Protein AF-A0A5K1AUZ1-F1 (afdb_monomer)

Radius of gyration: 12.66 Å; Cα contacts (8 Å, |Δi|>4): 87; chains: 1; bounding box: 32×24×28 Å

Organism: NCBI:txid210225

InterPro domains:
  IPR004159 Putative S-adenosyl-L-methionine-dependent methyltransferase [PF03141] (1-69)
  IPR004159 Putative S-adenosyl-L-methionine-dependent methyltransferase [PTHR10108] (1-67)
  IPR029063 S-adenosyl-L-methionine-dependent methyltransferase superfamily [SSF53335] (3-49)

Structure (mmCIF, N/CA/C/O backbone):
data_AF-A0A5K1AUZ1-F1
#
_entry.id   AF-A0A5K1AUZ1-F1
#
loop_
_atom_site.group_PDB
_atom_site.id
_atom_site.type_symbol
_atom_site.label_atom_id
_atom_site.label_alt_id
_atom_site.label_comp_id
_atom_site.label_asym_id
_atom_site.label_entity_id
_atom_site.label_seq_id
_atom_site.pdbx_PDB_ins_code
_atom_site.Cartn_x
_atom_site.Cartn_y
_atom_site.Cartn_z
_atom_site.occupancy
_atom_site.B_iso_or_equiv
_atom_site.auth_seq_id
_atom_site.auth_comp_id
_atom_site.auth_asym_id
_atom_site.auth_atom_id
_atom_site.pdbx_PDB_model_num
ATOM 1 N N . GLY A 1 1 ? 11.833 0.429 12.113 1.00 51.47 1 GLY A N 1
ATOM 2 C CA . GLY A 1 1 ? 11.628 0.286 10.666 1.00 51.47 1 GLY A CA 1
ATOM 3 C C . GLY A 1 1 ? 10.150 0.396 10.410 1.00 51.47 1 GLY A C 1
ATOM 4 O O . GLY A 1 1 ? 9.379 -0.099 11.222 1.00 51.47 1 GLY A O 1
ATOM 5 N N . THR A 1 2 ? 9.733 1.094 9.359 1.00 66.75 2 THR A N 1
ATOM 6 C CA . THR A 1 2 ? 8.324 1.097 8.955 1.00 66.75 2 THR A CA 1
ATOM 7 C C . THR A 1 2 ? 8.029 -0.269 8.338 1.00 66.75 2 THR A C 1
ATOM 9 O O . THR A 1 2 ? 8.666 -0.620 7.345 1.00 66.75 2 THR A O 1
ATOM 12 N N . TYR A 1 3 ? 7.097 -1.041 8.908 1.00 78.06 3 TYR A N 1
ATOM 13 C CA . TYR A 1 3 ? 6.750 -2.403 8.458 1.00 78.06 3 TYR A CA 1
ATOM 14 C C . TYR A 1 3 ? 6.526 -2.510 6.938 1.00 78.06 3 TYR A C 1
ATOM 16 O O . TYR A 1 3 ? 6.877 -3.510 6.318 1.00 78.06 3 TYR A O 1
ATOM 24 N N . PHE A 1 4 ? 6.002 -1.446 6.326 1.00 83.94 4 PHE A N 1
ATOM 25 C CA . PHE A 1 4 ? 5.778 -1.343 4.886 1.00 83.94 4 PHE A CA 1
ATOM 26 C C . PHE A 1 4 ? 7.075 -1.463 4.061 1.00 83.94 4 PHE A C 1
ATOM 28 O O . PHE A 1 4 ? 7.101 -2.171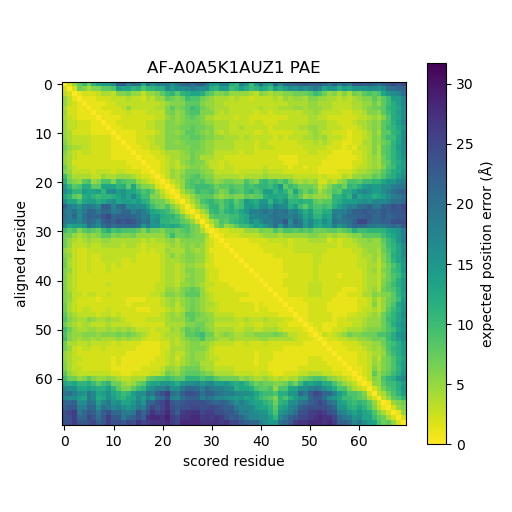 3.062 1.00 83.94 4 PHE A O 1
ATOM 35 N N . ILE A 1 5 ? 8.172 -0.829 4.494 1.00 85.81 5 ILE A N 1
ATOM 36 C CA . ILE A 1 5 ? 9.467 -0.854 3.783 1.00 85.81 5 ILE A CA 1
ATOM 37 C C . ILE A 1 5 ? 10.121 -2.234 3.907 1.00 85.81 5 ILE A C 1
ATOM 39 O O . ILE A 1 5 ? 10.727 -2.742 2.965 1.00 85.81 5 ILE A O 1
ATOM 43 N N . GLU A 1 6 ? 10.001 -2.861 5.077 1.00 90.00 6 GLU A N 1
ATOM 44 C CA . GLU A 1 6 ? 10.528 -4.210 5.301 1.00 90.00 6 GLU A CA 1
ATOM 45 C C . GLU A 1 6 ? 9.795 -5.237 4.429 1.00 90.00 6 GLU A C 1
ATOM 47 O O . GLU A 1 6 ? 10.435 -6.104 3.830 1.00 90.00 6 GLU A O 1
ATOM 52 N N . ALA A 1 7 ? 8.475 -5.092 4.282 1.00 88.75 7 ALA A N 1
ATOM 53 C CA . ALA A 1 7 ? 7.676 -5.925 3.393 1.00 88.75 7 ALA A CA 1
ATOM 54 C C . ALA A 1 7 ? 7.908 -5.628 1.902 1.00 88.75 7 ALA A C 1
ATOM 56 O O . ALA A 1 7 ? 7.948 -6.567 1.102 1.00 88.75 7 ALA A O 1
ATOM 57 N N . ASP A 1 8 ? 8.110 -4.363 1.518 1.00 89.31 8 ASP A N 1
ATOM 58 C CA . ASP A 1 8 ? 8.421 -3.979 0.136 1.00 89.31 8 ASP A CA 1
ATOM 59 C C . ASP A 1 8 ? 9.648 -4.737 -0.394 1.00 89.31 8 ASP A C 1
ATOM 61 O O . ASP A 1 8 ? 9.605 -5.296 -1.492 1.00 89.31 8 ASP A O 1
ATOM 65 N N . ARG A 1 9 ? 10.704 -4.871 0.418 1.00 89.56 9 ARG A N 1
ATOM 66 C CA . ARG A 1 9 ? 11.929 -5.599 0.039 1.00 89.56 9 ARG A CA 1
ATOM 67 C C . ARG A 1 9 ? 11.700 -7.078 -0.286 1.00 89.56 9 ARG A C 1
ATOM 69 O O . ARG A 1 9 ? 12.516 -7.672 -0.988 1.00 89.56 9 ARG A O 1
ATOM 76 N N . LEU A 1 10 ? 10.631 -7.678 0.237 1.00 90.81 10 LEU A N 1
ATOM 77 C CA . LEU A 1 10 ? 10.284 -9.087 0.022 1.00 90.81 10 LEU A CA 1
ATOM 78 C C . LEU A 1 10 ? 9.271 -9.273 -1.114 1.00 90.81 10 LEU A C 1
ATOM 80 O O . LEU A 1 10 ? 9.231 -10.331 -1.749 1.00 90.81 10 LEU A O 1
ATOM 84 N N . LEU A 1 11 ? 8.441 -8.263 -1.374 1.00 91.50 11 LEU A N 1
ATOM 85 C CA . LEU A 1 11 ? 7.383 -8.343 -2.368 1.00 91.50 11 LEU A CA 1
ATOM 86 C C . LEU A 1 11 ? 7.951 -8.181 -3.786 1.00 91.50 11 LEU A C 1
ATOM 88 O O . LEU A 1 11 ? 8.610 -7.190 -4.107 1.00 91.50 11 LEU A O 1
ATOM 92 N N . ARG A 1 12 ? 7.667 -9.154 -4.660 1.00 92.19 12 ARG A N 1
ATOM 93 C CA . ARG A 1 12 ? 8.054 -9.095 -6.079 1.00 92.19 12 ARG A CA 1
ATOM 94 C C . ARG A 1 12 ? 7.268 -8.007 -6.832 1.00 92.19 12 ARG A C 1
ATOM 96 O O . ARG A 1 12 ? 6.113 -7.760 -6.475 1.00 92.19 12 ARG A O 1
ATOM 103 N N . PRO A 1 13 ? 7.843 -7.403 -7.892 1.00 91.81 13 PRO A N 1
ATOM 104 C CA . PRO A 1 13 ? 7.131 -6.467 -8.765 1.00 91.81 13 PRO A CA 1
ATOM 105 C C . PRO A 1 13 ? 5.794 -7.033 -9.256 1.00 91.81 13 PRO A C 1
ATOM 107 O O . PRO A 1 13 ? 5.696 -8.219 -9.581 1.00 91.81 13 PRO A O 1
ATOM 110 N N . GLY A 1 14 ? 4.755 -6.196 -9.277 1.00 91.19 14 GLY A N 1
ATOM 111 C CA . GLY A 1 14 ? 3.389 -6.602 -9.625 1.00 91.19 14 GLY A CA 1
ATOM 112 C C . GLY A 1 14 ? 2.639 -7.393 -8.545 1.00 91.19 14 GLY A C 1
ATOM 113 O O . GLY A 1 14 ? 1.471 -7.719 -8.759 1.00 91.19 14 GLY A O 1
ATOM 114 N N . GLY A 1 15 ? 3.274 -7.704 -7.409 1.00 93.06 15 GLY A N 1
ATOM 115 C CA . GLY A 1 15 ? 2.632 -8.329 -6.253 1.00 93.06 15 GLY A CA 1
ATOM 116 C C . GLY A 1 15 ? 1.691 -7.383 -5.503 1.00 93.06 15 GLY A C 1
ATOM 117 O 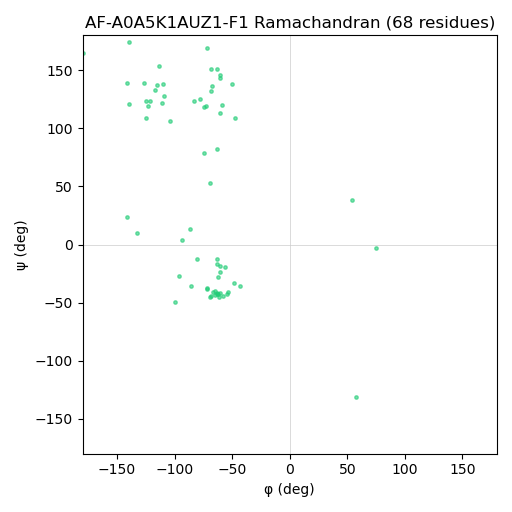O . GLY A 1 15 ? 1.698 -6.172 -5.721 1.00 93.06 15 GLY A O 1
ATOM 118 N N . TYR A 1 16 ? 0.900 -7.942 -4.588 1.00 94.31 16 TYR A N 1
ATOM 119 C CA . TYR A 1 16 ? -0.083 -7.197 -3.802 1.00 94.31 16 TYR A CA 1
ATOM 120 C C . TYR A 1 16 ? 0.341 -7.102 -2.339 1.00 94.31 16 TYR A C 1
ATOM 122 O O . TYR A 1 16 ? 0.810 -8.081 -1.756 1.00 94.31 16 TYR A O 1
ATOM 130 N N . PHE A 1 17 ? 0.156 -5.926 -1.754 1.00 93.00 17 PHE A N 1
ATOM 131 C CA . PHE A 1 17 ? 0.340 -5.668 -0.336 1.00 93.00 17 PHE A CA 1
ATOM 132 C C . PHE A 1 17 ? -1.025 -5.403 0.293 1.00 93.00 17 PHE A C 1
ATOM 134 O O . PHE A 1 17 ? -1.751 -4.513 -0.146 1.00 93.00 17 PHE A O 1
ATOM 141 N N . VAL A 1 18 ? -1.387 -6.216 1.285 1.00 92.31 18 VAL A N 1
ATOM 142 C CA . VAL A 1 18 ? -2.715 -6.214 1.903 1.00 92.31 18 VAL A CA 1
ATOM 143 C C . VAL A 1 18 ? -2.560 -5.933 3.389 1.00 92.31 18 VAL A C 1
ATOM 145 O O . VAL A 1 18 ? -1.852 -6.663 4.082 1.00 92.31 18 VAL A O 1
ATOM 148 N N . ILE A 1 19 ? -3.235 -4.896 3.880 1.00 87.94 19 ILE A N 1
ATOM 149 C CA . ILE A 1 19 ? -3.371 -4.623 5.314 1.00 87.94 19 ILE A CA 1
ATOM 150 C C . ILE A 1 19 ? -4.851 -4.718 5.668 1.00 87.94 19 ILE A C 1
ATOM 152 O O . ILE A 1 19 ? -5.688 -4.135 4.989 1.00 87.94 19 ILE A O 1
ATOM 156 N N . SER A 1 20 ? -5.160 -5.426 6.752 1.00 86.50 20 SER A N 1
ATOM 157 C CA . SER A 1 20 ? -6.488 -5.444 7.362 1.00 86.50 20 SER A CA 1
ATOM 158 C C . SER A 1 20 ? -6.374 -5.009 8.821 1.00 86.50 20 SER A C 1
ATOM 160 O O . SER A 1 20 ? -5.691 -5.668 9.605 1.00 86.50 20 SER A O 1
ATOM 162 N N . GLY A 1 21 ? -7.033 -3.917 9.198 1.00 81.12 21 GLY A N 1
ATOM 163 C CA . GLY A 1 21 ? -7.015 -3.391 10.558 1.00 81.12 21 GLY A CA 1
ATOM 164 C C . GLY A 1 21 ? -7.864 -2.127 10.740 1.00 81.12 21 GLY A C 1
ATOM 165 O O . GLY A 1 21 ? -8.236 -1.478 9.762 1.00 81.12 21 GLY A O 1
ATOM 166 N N . PRO A 1 22 ? -8.160 -1.750 11.997 1.00 67.62 22 PRO A N 1
ATOM 167 C CA . PRO A 1 22 ? -9.031 -0.615 12.322 1.00 67.62 22 PRO A CA 1
ATOM 168 C C . PRO A 1 22 ? -8.519 0.732 11.788 1.00 67.62 22 PRO A C 1
ATOM 170 O O . PRO A 1 22 ? -9.303 1.656 11.631 1.00 67.62 22 PRO A O 1
ATOM 173 N N . ALA A 1 23 ? -7.231 0.832 11.448 1.00 63.44 23 ALA A N 1
ATOM 174 C CA . ALA A 1 23 ? -6.620 2.033 10.882 1.00 63.44 23 ALA A CA 1
ATOM 175 C C . ALA A 1 23 ? -7.179 2.447 9.502 1.00 63.44 23 ALA A C 1
ATOM 177 O O . ALA A 1 23 ? -6.947 3.571 9.081 1.00 63.44 23 ALA A O 1
ATOM 178 N N . VAL A 1 24 ? -7.890 1.573 8.776 1.00 62.41 24 VAL A N 1
ATOM 179 C CA . VAL A 1 24 ? -8.389 1.874 7.416 1.00 62.41 24 VAL A CA 1
ATOM 180 C C . VAL A 1 24 ? -9.743 2.603 7.427 1.00 62.41 24 VAL A C 1
ATOM 182 O O . VAL A 1 24 ? -9.984 3.458 6.578 1.00 62.41 24 VAL A O 1
ATOM 185 N N . GLN A 1 25 ? -10.625 2.279 8.378 1.00 64.81 25 GLN A N 1
ATOM 186 C CA . GLN A 1 25 ? -11.994 2.818 8.462 1.00 64.81 25 GLN A CA 1
ATOM 187 C C . GLN A 1 25 ? -12.400 3.302 9.863 1.00 64.81 25 GLN A C 1
ATOM 189 O O . GLN A 1 25 ? -13.570 3.599 10.089 1.00 64.81 25 GLN A O 1
ATOM 194 N N . GLY A 1 26 ? -11.464 3.388 10.811 1.00 60.62 26 GLY A N 1
ATOM 195 C CA . GLY A 1 26 ? -11.739 3.917 12.145 1.00 60.62 26 GLY A CA 1
ATOM 196 C C . GLY A 1 26 ? -12.223 5.370 12.107 1.00 60.62 26 GLY A C 1
ATOM 197 O O . GLY A 1 26 ? -11.743 6.174 11.310 1.00 60.62 26 GLY A O 1
ATOM 198 N N . ASP A 1 27 ? -13.153 5.709 13.007 1.00 56.16 27 ASP A N 1
ATOM 199 C CA . ASP A 1 27 ? -13.760 7.047 13.144 1.00 56.16 27 ASP A CA 1
ATOM 200 C C .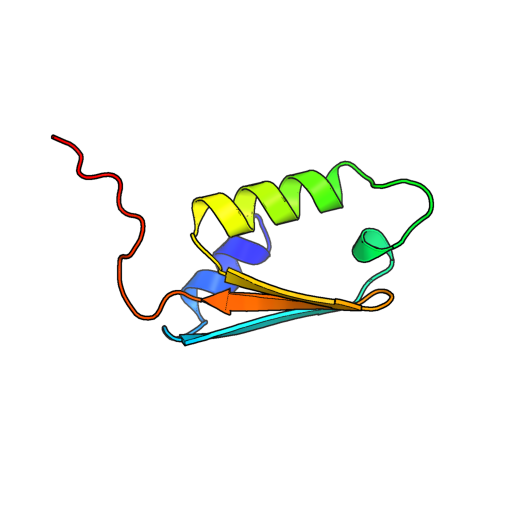 ASP A 1 27 ? -12.730 8.174 13.357 1.00 56.16 27 ASP A C 1
ATOM 202 O O . ASP A 1 27 ? -13.004 9.342 13.082 1.00 56.16 27 ASP A O 1
ATOM 206 N N . ASN A 1 28 ? -11.521 7.816 13.791 1.00 55.19 28 ASN A N 1
ATOM 207 C CA . ASN A 1 28 ? -10.341 8.655 13.715 1.00 55.19 28 ASN A CA 1
ATOM 208 C C . ASN A 1 28 ? -9.483 8.122 12.569 1.00 55.19 28 ASN A C 1
ATOM 210 O O . ASN A 1 28 ? -8.859 7.072 12.709 1.00 55.19 28 ASN A O 1
ATOM 214 N N . GLN A 1 29 ? -9.435 8.831 11.438 1.00 59.88 29 GLN A N 1
ATOM 215 C CA . GLN A 1 29 ? -8.362 8.649 10.457 1.00 59.88 29 GLN A CA 1
ATOM 216 C C . GLN A 1 29 ? -7.048 9.040 11.141 1.00 59.88 29 GLN A C 1
ATOM 218 O O . GLN A 1 29 ? -6.595 10.185 11.089 1.00 59.88 29 GLN A O 1
ATOM 223 N N . ASP A 1 30 ? -6.514 8.082 11.889 1.00 69.12 30 ASP A N 1
ATOM 224 C CA . ASP A 1 30 ? -5.341 8.216 12.725 1.00 69.12 30 ASP A CA 1
ATOM 225 C C . ASP A 1 30 ? -4.136 8.536 11.836 1.00 69.12 30 ASP A C 1
ATOM 227 O O . ASP A 1 30 ? -4.083 8.157 10.661 1.00 69.12 30 ASP A O 1
ATOM 231 N N . LYS A 1 31 ? -3.153 9.254 12.395 1.00 71.19 31 LYS A N 1
ATOM 232 C CA . LYS A 1 31 ? -1.879 9.574 11.721 1.00 71.19 31 LYS A CA 1
ATOM 233 C C . LYS A 1 31 ? -1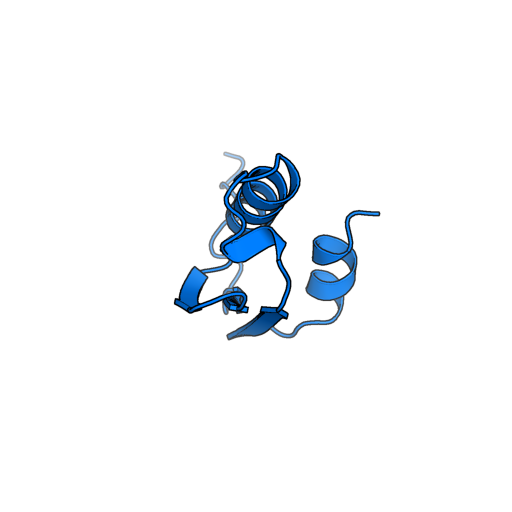.302 8.366 10.978 1.00 71.19 31 LYS A C 1
ATOM 235 O O . LYS A 1 31 ? -0.826 8.520 9.861 1.00 71.19 31 LYS A O 1
ATOM 240 N N . ASP A 1 32 ? -1.474 7.177 11.544 1.00 79.00 32 ASP A N 1
ATOM 241 C CA . ASP A 1 32 ? -1.072 5.892 10.982 1.00 79.00 32 ASP A CA 1
ATOM 242 C C . ASP A 1 32 ? -1.614 5.642 9.562 1.00 79.00 32 ASP A C 1
ATOM 244 O O . ASP A 1 32 ? -0.872 5.163 8.706 1.00 79.00 32 ASP A O 1
ATOM 248 N N . TRP A 1 33 ? -2.873 5.988 9.261 1.00 82.19 33 TRP A N 1
ATOM 249 C CA . TRP A 1 33 ? -3.431 5.839 7.909 1.00 82.19 33 TRP A CA 1
ATOM 250 C C . TRP A 1 33 ? -2.789 6.799 6.915 1.00 82.19 33 TRP A C 1
ATOM 252 O O . TRP A 1 33 ? -2.422 6.408 5.805 1.00 82.19 33 TRP A O 1
ATOM 262 N N . THR A 1 34 ? -2.632 8.057 7.329 1.00 84.62 34 THR A N 1
ATOM 263 C CA . THR A 1 34 ? -2.007 9.092 6.498 1.00 84.62 34 THR A CA 1
ATOM 264 C C . THR A 1 34 ? -0.551 8.731 6.208 1.00 84.62 34 THR A C 1
ATOM 266 O O . THR A 1 34 ? -0.111 8.822 5.062 1.00 84.62 34 THR A O 1
ATOM 269 N N . ASP A 1 35 ? 0.171 8.243 7.215 1.00 86.12 35 ASP A N 1
ATOM 270 C CA . ASP A 1 35 ? 1.561 7.810 7.093 1.00 86.12 35 ASP A CA 1
ATOM 271 C C . ASP A 1 35 ? 1.683 6.566 6.197 1.00 86.12 35 ASP A C 1
ATOM 273 O O . ASP A 1 35 ? 2.572 6.505 5.344 1.00 86.12 35 ASP A O 1
ATOM 277 N N . LEU A 1 36 ? 0.765 5.597 6.314 1.00 86.88 36 LEU A N 1
ATOM 278 C CA . LEU A 1 36 ? 0.715 4.428 5.426 1.00 86.88 36 LEU A CA 1
ATOM 279 C C . LEU A 1 36 ? 0.477 4.828 3.967 1.00 86.88 36 LEU A C 1
ATOM 281 O O . LEU A 1 36 ? 1.181 4.338 3.082 1.00 86.88 36 LEU A O 1
ATOM 285 N N . GLN A 1 37 ? -0.471 5.732 3.710 1.00 87.38 37 GLN A N 1
ATOM 286 C CA . GLN A 1 37 ? -0.729 6.252 2.365 1.00 87.38 37 GLN A CA 1
ATOM 287 C C . GLN A 1 37 ? 0.478 7.021 1.818 1.00 87.38 37 GLN A C 1
ATOM 289 O O . GLN A 1 37 ? 0.852 6.827 0.662 1.00 87.38 37 GLN A O 1
ATOM 294 N N . ALA A 1 38 ? 1.136 7.838 2.647 1.00 89.06 38 ALA A N 1
ATOM 295 C CA . ALA A 1 38 ? 2.327 8.583 2.249 1.00 89.06 38 ALA A CA 1
ATOM 296 C C . ALA A 1 38 ? 3.489 7.651 1.867 1.00 89.06 38 ALA A C 1
ATOM 298 O O . ALA A 1 38 ? 4.150 7.875 0.851 1.00 89.06 38 ALA A O 1
ATOM 299 N N . VAL A 1 39 ? 3.714 6.579 2.635 1.00 89.56 39 VAL A N 1
ATOM 300 C CA . VAL A 1 39 ? 4.755 5.581 2.336 1.00 89.56 39 VAL A CA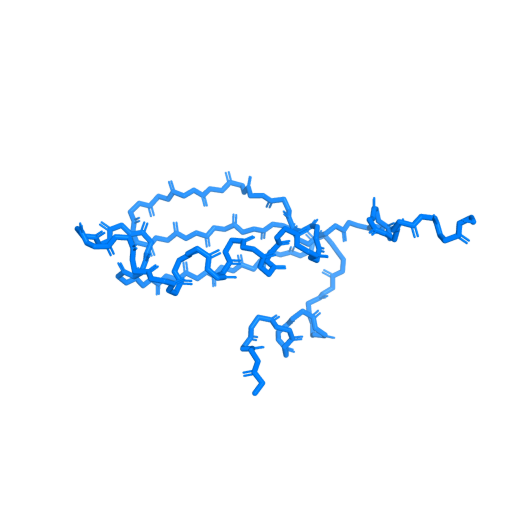 1
ATOM 301 C C . VAL A 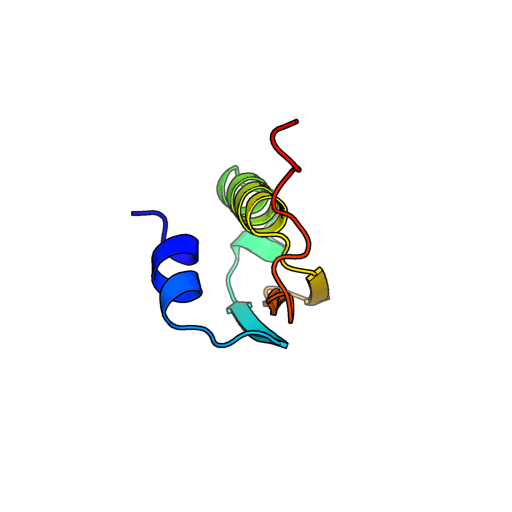1 39 ? 4.409 4.769 1.089 1.00 89.56 39 VAL A C 1
ATOM 303 O O . VAL A 1 39 ? 5.269 4.598 0.225 1.00 89.56 39 VAL A O 1
ATOM 306 N N . ALA A 1 40 ? 3.162 4.309 0.957 1.00 90.56 40 ALA A N 1
ATOM 307 C CA . ALA A 1 40 ? 2.707 3.596 -0.235 1.00 90.56 40 ALA A CA 1
ATOM 308 C C . ALA A 1 40 ? 2.890 4.456 -1.497 1.00 90.56 40 ALA A C 1
ATOM 310 O O . ALA A 1 40 ? 3.429 3.983 -2.498 1.00 90.56 40 ALA A O 1
ATOM 311 N N . HIS A 1 41 ? 2.530 5.739 -1.423 1.00 89.12 41 HIS A N 1
ATOM 312 C CA . HIS A 1 41 ? 2.721 6.695 -2.509 1.00 89.12 41 HIS A CA 1
ATOM 313 C C . HIS A 1 41 ? 4.206 6.938 -2.821 1.00 89.12 41 HIS A C 1
ATOM 315 O O . HIS A 1 41 ? 4.592 6.933 -3.986 1.00 89.12 41 HIS A O 1
ATOM 321 N N . ALA A 1 42 ? 5.064 7.095 -1.807 1.00 88.44 42 ALA A N 1
ATOM 322 C CA . ALA A 1 42 ? 6.507 7.279 -2.001 1.00 88.44 42 ALA A CA 1
ATOM 323 C C . ALA A 1 42 ? 7.188 6.069 -2.672 1.00 88.44 42 ALA A C 1
ATOM 325 O O . ALA A 1 42 ? 8.190 6.232 -3.365 1.00 88.44 42 ALA A O 1
ATOM 326 N N . LEU A 1 43 ? 6.636 4.867 -2.486 1.00 88.50 43 LEU A N 1
ATOM 327 C CA . LEU A 1 43 ? 7.078 3.628 -3.135 1.00 88.50 43 LEU A CA 1
ATOM 328 C C . LEU A 1 43 ? 6.296 3.314 -4.425 1.00 88.50 43 LEU A C 1
ATOM 330 O O . LEU A 1 43 ? 6.502 2.267 -5.038 1.00 88.50 43 LEU A O 1
ATOM 334 N N . CYS A 1 44 ? 5.392 4.206 -4.833 1.00 90.56 44 CYS A N 1
ATOM 335 C CA . CYS A 1 44 ? 4.536 4.083 -6.010 1.00 90.56 44 CYS A CA 1
ATOM 336 C C . CYS A 1 44 ? 3.698 2.826 -6.113 1.00 90.56 44 CYS A C 1
ATOM 338 O O . CYS A 1 44 ? 3.456 2.276 -7.189 1.00 90.56 44 CYS A O 1
ATOM 340 N N . TYR A 1 45 ? 3.202 2.416 -4.962 1.00 92.50 45 TYR A N 1
ATOM 341 C CA . TYR A 1 45 ? 2.147 1.443 -4.891 1.00 92.50 45 TYR A CA 1
ATOM 342 C C . TYR A 1 45 ? 0.844 2.032 -5.441 1.00 92.50 45 TYR A C 1
ATOM 344 O O . TYR A 1 45 ? 0.424 3.130 -5.077 1.00 92.50 45 TYR A O 1
ATOM 352 N N . GLU A 1 46 ? 0.186 1.273 -6.306 1.00 92.44 46 GLU A N 1
ATOM 353 C CA . GLU A 1 46 ? -1.131 1.600 -6.845 1.00 92.44 46 GLU A CA 1
ATOM 354 C C . GLU A 1 46 ? -2.199 1.151 -5.842 1.00 92.44 46 GLU A C 1
ATOM 356 O O . GLU A 1 46 ? -2.235 -0.018 -5.459 1.00 92.44 46 GLU A O 1
ATOM 361 N N . LEU A 1 47 ? -3.065 2.060 -5.393 1.00 92.75 47 LEU A N 1
ATOM 362 C CA . LEU A 1 47 ? -4.191 1.710 -4.528 1.00 92.75 47 LEU A CA 1
ATOM 363 C C . LEU A 1 47 ? -5.282 1.015 -5.353 1.00 92.75 47 LEU A C 1
ATOM 365 O O . LEU A 1 47 ? -5.838 1.619 -6.266 1.00 92.75 47 LEU A O 1
ATOM 369 N N . ILE A 1 48 ? -5.597 -0.240 -5.022 1.00 95.19 48 ILE A N 1
ATOM 370 C CA . ILE A 1 48 ? -6.558 -1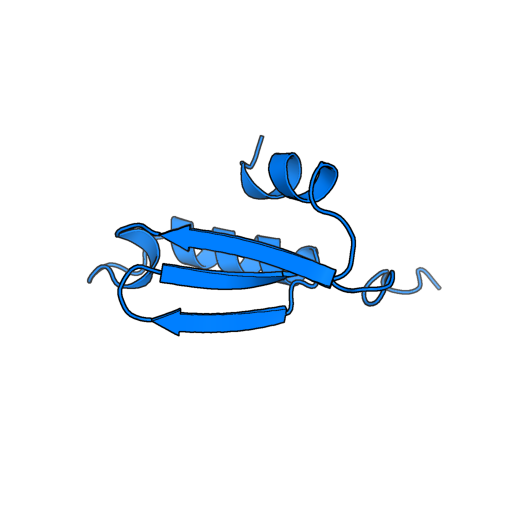.061 -5.776 1.00 95.19 48 ILE A CA 1
ATOM 371 C C . ILE A 1 48 ? -7.922 -1.074 -5.094 1.00 95.19 48 ILE A C 1
ATOM 373 O O . ILE A 1 48 ? -8.944 -0.865 -5.742 1.00 95.19 48 ILE A O 1
ATOM 377 N N . VAL A 1 49 ? -7.944 -1.339 -3.786 1.00 92.06 49 VAL A N 1
ATOM 378 C CA . VAL A 1 49 ? -9.181 -1.448 -3.002 1.00 92.06 49 VAL A CA 1
ATOM 379 C C . VAL A 1 49 ? -8.975 -0.825 -1.631 1.00 92.06 49 VAL A C 1
ATOM 381 O O . VAL A 1 49 ? -7.949 -1.049 -0.989 1.00 92.06 49 VAL A O 1
ATOM 384 N N . VAL A 1 50 ? -9.991 -0.098 -1.173 1.00 90.69 50 VAL A N 1
ATOM 385 C CA . VAL A 1 50 ? -10.222 0.204 0.241 1.00 90.69 50 VAL A CA 1
ATOM 386 C C . VAL A 1 50 ? -11.637 -0.259 0.551 1.00 90.69 50 VAL A C 1
ATOM 388 O O . VAL A 1 50 ? -12.600 0.324 0.057 1.00 90.69 50 VAL A O 1
ATOM 391 N N . GLU A 1 51 ? -11.768 -1.332 1.321 1.00 87.50 51 GLU A N 1
ATOM 392 C CA . GLU A 1 51 ? -13.059 -1.928 1.648 1.00 87.50 51 GLU A CA 1
ATOM 393 C C . GLU A 1 51 ? -13.085 -2.364 3.109 1.00 87.50 51 GLU A C 1
ATOM 395 O O . GLU A 1 51 ? -12.282 -3.186 3.559 1.00 87.50 51 GLU A O 1
ATOM 400 N N . GLY A 1 52 ? -14.029 -1.806 3.866 1.00 85.75 52 GLY A N 1
ATOM 401 C CA . GLY A 1 52 ? -14.091 -2.039 5.300 1.00 85.75 52 GLY A CA 1
ATOM 402 C C . GLY A 1 52 ? -12.782 -1.621 5.970 1.00 85.75 52 GLY A C 1
ATOM 403 O O . GLY A 1 52 ? -12.197 -0.581 5.679 1.00 85.75 52 GLY A O 1
ATOM 404 N N . ASN A 1 53 ? -12.268 -2.518 6.804 1.00 86.75 53 ASN A N 1
ATOM 405 C CA . ASN A 1 53 ? -10.972 -2.374 7.454 1.00 86.75 53 ASN A CA 1
ATOM 406 C C . ASN A 1 53 ? -9.798 -2.887 6.604 1.00 86.75 53 ASN A C 1
ATOM 408 O O . ASN A 1 53 ? -8.714 -3.086 7.141 1.00 86.75 53 ASN A O 1
ATOM 412 N N . THR A 1 54 ? -9.993 -3.154 5.310 1.00 89.12 54 THR A N 1
ATOM 413 C CA . THR A 1 54 ? -8.969 -3.736 4.434 1.00 89.12 54 THR A CA 1
ATOM 414 C C . THR A 1 54 ? -8.556 -2.768 3.338 1.00 89.12 54 THR A C 1
ATOM 416 O O . THR A 1 54 ? -9.386 -2.139 2.687 1.00 89.12 54 THR A O 1
ATOM 419 N N . VAL A 1 55 ? -7.254 -2.696 3.097 1.00 91.81 55 VAL A N 1
ATOM 420 C CA . VAL A 1 55 ? -6.650 -1.959 1.993 1.00 91.81 55 VAL A CA 1
ATOM 421 C C . VAL A 1 55 ? -5.740 -2.884 1.197 1.00 91.81 55 VAL A C 1
ATOM 423 O O . VAL A 1 55 ? -5.002 -3.701 1.756 1.00 91.81 55 VAL A O 1
ATOM 426 N N . ILE A 1 56 ? -5.806 -2.752 -0.124 1.00 94.00 56 ILE A N 1
ATOM 427 C CA . ILE A 1 56 ? -4.987 -3.504 -1.065 1.00 94.00 56 ILE A CA 1
ATOM 428 C C . ILE A 1 56 ? -4.256 -2.516 -1.956 1.00 94.00 56 ILE A C 1
ATOM 430 O O . ILE A 1 56 ? -4.883 -1.736 -2.678 1.00 94.00 56 ILE A O 1
ATOM 434 N N . TRP A 1 57 ? -2.934 -2.622 -1.966 1.00 94.50 57 TRP A N 1
ATOM 435 C CA . TRP A 1 57 ? -2.092 -1.950 -2.938 1.00 94.50 57 TRP A CA 1
ATOM 436 C C . TRP A 1 57 ? -1.385 -2.942 -3.854 1.00 94.50 57 TRP A C 1
ATOM 438 O O . TRP A 1 57 ? -1.087 -4.072 -3.461 1.00 94.50 57 TRP A O 1
ATOM 448 N N . ARG A 1 58 ? -1.047 -2.499 -5.061 1.00 94.56 58 ARG A N 1
ATOM 449 C CA . ARG A 1 58 ? -0.227 -3.240 -6.013 1.00 94.56 58 ARG A CA 1
ATOM 450 C C . ARG A 1 58 ? 1.144 -2.590 -6.142 1.00 94.56 58 ARG A C 1
ATOM 452 O O . ARG A 1 58 ? 1.250 -1.400 -6.420 1.00 94.56 58 ARG A O 1
ATOM 459 N N . LYS A 1 59 ? 2.193 -3.392 -5.975 1.00 92.88 59 LYS A N 1
ATOM 460 C CA . LYS A 1 59 ? 3.575 -2.967 -6.198 1.00 92.88 59 LYS A CA 1
ATOM 461 C C . LYS A 1 59 ? 3.796 -2.703 -7.693 1.00 92.88 59 LYS 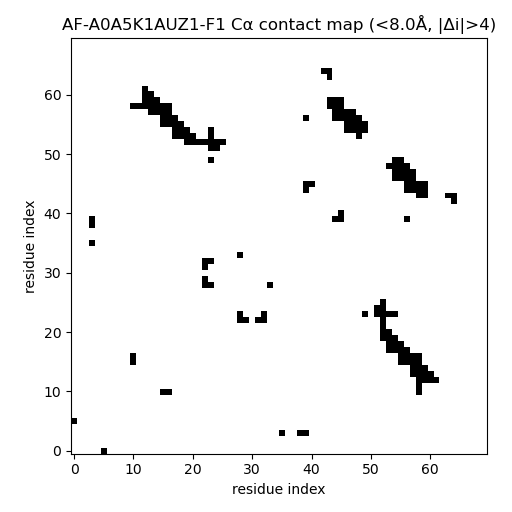A C 1
ATOM 463 O O . LYS A 1 59 ? 3.379 -3.542 -8.503 1.00 92.88 59 LYS A O 1
ATOM 468 N N . PRO A 1 60 ? 4.474 -1.611 -8.085 1.00 91.00 60 PRO A N 1
ATOM 469 C CA . PRO A 1 60 ? 4.721 -1.329 -9.491 1.00 91.00 60 PRO A CA 1
ATOM 470 C C . PRO A 1 60 ? 5.545 -2.456 -10.135 1.00 91.00 60 PRO A C 1
ATOM 472 O O . PRO A 1 60 ? 6.359 -3.121 -9.491 1.00 91.00 60 PRO A O 1
ATOM 475 N N . ALA A 1 61 ? 5.276 -2.726 -11.414 1.00 83.06 61 ALA A N 1
ATOM 476 C CA . ALA A 1 61 ? 5.955 -3.779 -12.177 1.00 83.06 61 ALA A CA 1
ATOM 477 C C . ALA A 1 61 ? 7.337 -3.346 -12.708 1.00 83.06 61 ALA A C 1
ATOM 479 O O . ALA A 1 61 ? 8.113 -4.185 -13.158 1.00 83.06 61 ALA A O 1
ATOM 480 N N . SER A 1 62 ? 7.632 -2.049 -12.656 1.00 74.88 62 SER A N 1
ATOM 481 C CA . SER A 1 62 ? 8.878 -1.414 -13.086 1.00 74.88 62 SER A CA 1
ATOM 482 C C . SER A 1 62 ? 9.273 -0.319 -12.092 1.00 74.88 62 SER A C 1
ATOM 484 O O . SER A 1 62 ? 8.491 0.003 -11.195 1.00 74.88 62 SER A O 1
ATOM 486 N N . ASP A 1 63 ? 10.449 0.287 -12.277 1.00 65.56 63 ASP A N 1
ATOM 487 C CA . ASP A 1 63 ? 10.915 1.477 -11.544 1.00 65.56 63 ASP A CA 1
ATOM 488 C C . ASP A 1 63 ? 10.101 2.732 -11.925 1.00 65.56 63 ASP A C 1
ATOM 490 O O . ASP A 1 63 ? 10.636 3.759 -12.334 1.00 65.56 63 ASP A O 1
ATOM 494 N N . ALA A 1 64 ? 8.774 2.642 -11.833 1.00 64.75 64 ALA A N 1
ATOM 495 C CA . ALA A 1 64 ? 7.817 3.608 -12.360 1.00 64.75 64 ALA A CA 1
ATOM 496 C C . ALA A 1 64 ? 7.916 4.996 -11.707 1.00 64.75 64 ALA A C 1
ATOM 498 O O . ALA A 1 64 ? 7.334 5.948 -12.218 1.00 64.75 64 ALA A O 1
ATOM 499 N N . CYS A 1 65 ? 8.647 5.112 -10.597 1.00 64.88 65 CYS A N 1
ATOM 500 C CA . CYS A 1 65 ? 8.707 6.321 -9.790 1.00 64.88 65 CYS A CA 1
ATOM 501 C C . CYS A 1 65 ? 10.073 6.662 -9.226 1.00 64.88 65 CYS A C 1
ATOM 503 O O . CYS A 1 65 ? 10.147 7.408 -8.253 1.00 64.88 65 CYS A O 1
ATOM 505 N N . LEU A 1 66 ? 11.164 6.188 -9.828 1.0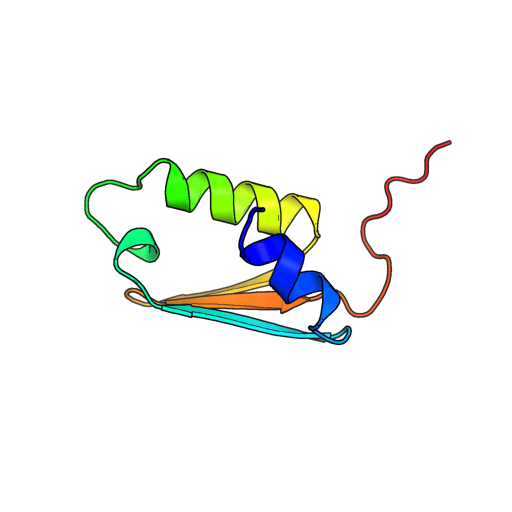0 56.66 66 LEU A N 1
ATOM 506 C CA . LEU A 1 66 ? 12.390 6.958 -9.661 1.00 56.66 66 LEU A CA 1
ATOM 507 C C . LEU A 1 66 ? 12.094 8.345 -10.253 1.00 56.66 66 LEU A C 1
ATOM 509 O O . LEU A 1 66 ? 11.862 8.426 -11.463 1.00 56.66 66 LEU A O 1
ATOM 513 N N . PRO A 1 67 ? 12.044 9.440 -9.463 1.00 52.22 67 PRO A N 1
ATOM 514 C CA . PRO A 1 67 ? 12.155 10.740 -10.086 1.00 52.22 67 PRO A CA 1
ATOM 515 C C . PRO A 1 67 ? 13.501 10.690 -10.800 1.00 52.22 67 PRO A C 1
ATOM 517 O O . PRO A 1 67 ? 14.522 10.422 -10.162 1.00 52.22 67 PRO A O 1
ATOM 520 N N . ASN A 1 68 ? 13.498 10.855 -12.124 1.00 45.75 68 ASN A N 1
ATOM 521 C CA . ASN A 1 68 ? 14.727 11.111 -12.858 1.00 45.75 68 ASN A CA 1
ATOM 522 C C . ASN A 1 68 ? 15.452 12.218 -12.092 1.00 45.75 68 ASN A C 1
ATOM 524 O O . ASN A 1 68 ? 14.968 13.350 -12.044 1.00 45.75 68 ASN A O 1
ATOM 528 N N . GLN A 1 69 ? 16.554 11.877 -11.427 1.00 46.97 69 GLN A N 1
ATOM 529 C CA . GLN A 1 69 ? 17.464 12.875 -10.893 1.00 46.97 69 GLN A CA 1
ATOM 530 C C . GLN A 1 69 ? 18.227 13.426 -12.095 1.00 46.97 69 GLN A C 1
ATOM 532 O O . GLN A 1 69 ? 19.326 12.969 -12.398 1.00 46.97 69 GLN A O 1
ATOM 537 N N . ASN A 1 70 ? 17.563 14.314 -12.835 1.00 38.50 70 ASN A N 1
ATOM 538 C CA . ASN A 1 70 ? 18.199 15.201 -13.799 1.00 38.50 70 ASN A CA 1
ATOM 539 C C . ASN A 1 70 ? 18.817 16.379 -13.049 1.00 38.50 70 ASN A C 1
ATOM 541 O O . ASN A 1 70 ? 18.098 16.966 -12.207 1.00 38.50 70 ASN A O 1
#

Mean predicted aligned error: 7.05 Å

pLDDT: mean 80.41, std 14.64, range [38.5, 95.19]

Foldseek 3Di:
DPVVVVVLVVAAAFGKDKDADCCLPPPDVDVVVVVVVVVCVQQPWAWDDRDDRMTMTTHHNDPPDPPPPD

Sequence (70 aa):
GTYFIEADRLLRPGGYFVISGPAVQGDNQDKDWTDLQAVAHALCYELIVVEGNTVIWRKPASDACLPNQN

Nearest PDB structures (foldseek):
  3zie-assembly1_A  TM=4.891E-01  e=4.111E-01  Archaeoglobus fulgidus
  3zih-assembly1_A  TM=5.817E-01  e=1.294E+00  Bacillus subtilis
  7e7i-assembly1_A  TM=5.035E-01  e=8.069E-01  Homo sapiens
  5akf-assembly3_A  TM=3.489E-01  e=3.325E+00  Desulfurococcus mucosus
  7b5c-assembly1_A  TM=3.798E-01  e=2.716E+00  Mus musculus

Solvent-accessible surface area (backbone atoms only — not comparable to full-atom values): 4224 Å² total; per-residue (Å²): 129,63,68,67,62,65,48,51,78,73,54,55,66,59,34,77,50,75,51,74,43,64,56,66,61,38,97,60,79,39,69,66,38,59,50,50,51,51,51,38,52,74,68,45,34,44,81,74,46,80,54,74,38,31,39,34,30,33,36,43,76,56,84,85,65,67,72,80,88,122

Secondary structure (DSSP, 8-state):
--HHHHHHTTSPTT-EEEEESGGGT-SS--HHHHHHHHHHHHTTPEEEEEETTEEEEE--SS-TT-----